Protein AF-R8WPX0-F1 (afdb_monomer_lite)

Structure (mmCIF, N/CA/C/O backbone):
data_AF-R8WPX0-F1
#
_entry.id   AF-R8WPX0-F1
#
loop_
_atom_site.group_PDB
_atom_site.id
_atom_site.type_symbol
_atom_site.label_atom_id
_atom_site.label_alt_id
_atom_site.label_comp_id
_atom_site.label_asym_id
_atom_site.label_entity_id
_atom_site.label_seq_id
_atom_site.pdbx_PDB_ins_code
_atom_site.Cartn_x
_atom_site.Cartn_y
_atom_site.Cartn_z
_atom_site.occupancy
_atom_site.B_iso_or_equiv
_atom_site.auth_seq_id
_atom_site.auth_comp_id
_atom_site.auth_asym_id
_atom_site.auth_atom_id
_atom_site.pdbx_PDB_model_num
ATOM 1 N N . MET A 1 1 ? -8.254 -16.914 27.723 1.00 44.88 1 MET A N 1
ATOM 2 C CA . MET A 1 1 ? -7.563 -16.008 28.668 1.00 44.88 1 MET A CA 1
ATOM 3 C C . MET A 1 1 ? -7.006 -14.821 27.890 1.00 44.88 1 MET A C 1
ATOM 5 O O . MET A 1 1 ? -6.273 -15.044 26.937 1.00 44.88 1 MET A O 1
ATOM 9 N N . LEU A 1 2 ? -7.393 -13.584 28.228 1.00 44.94 2 LEU A N 1
ATOM 10 C CA . LEU A 1 2 ? -6.828 -12.364 27.631 1.00 44.94 2 LEU A CA 1
ATOM 11 C C . LEU A 1 2 ? -5.655 -11.892 28.500 1.00 44.94 2 LEU A C 1
ATOM 13 O O . LEU A 1 2 ? -5.875 -11.358 29.582 1.00 44.94 2 LEU A O 1
ATOM 17 N N . S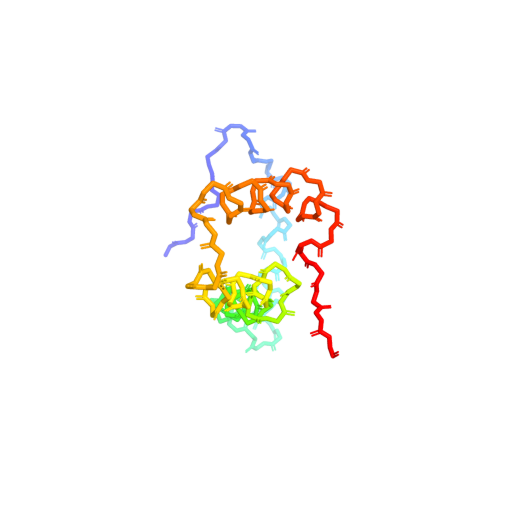ER A 1 3 ? -4.425 -12.084 28.026 1.00 49.94 3 SER A N 1
ATOM 18 C CA . SER A 1 3 ? -3.255 -11.408 28.596 1.00 49.94 3 SER A CA 1
ATOM 19 C C . SER A 1 3 ? -3.166 -10.005 27.992 1.00 49.94 3 SER A C 1
ATOM 21 O O . SER A 1 3 ? -3.057 -9.859 26.774 1.00 49.94 3 SER A O 1
ATOM 23 N N . LEU A 1 4 ? -3.292 -8.974 28.832 1.00 55.50 4 LEU A N 1
ATOM 24 C CA . LEU A 1 4 ? -3.350 -7.556 28.439 1.00 55.50 4 LEU A CA 1
ATOM 25 C C . LEU A 1 4 ? -1.986 -6.843 28.513 1.00 55.50 4 LEU A C 1
ATOM 27 O O . LEU A 1 4 ? -1.932 -5.618 28.506 1.00 55.50 4 LEU A O 1
ATOM 31 N N . GLY A 1 5 ? -0.891 -7.605 28.492 1.00 57.16 5 GLY A N 1
ATOM 32 C CA . GLY A 1 5 ? 0.470 -7.071 28.536 1.00 57.16 5 GLY A CA 1
ATOM 33 C C . GLY A 1 5 ? 1.009 -6.926 29.960 1.00 57.16 5 GLY A C 1
ATOM 34 O O . GLY A 1 5 ? 0.261 -6.831 30.932 1.00 57.16 5 GLY A O 1
ATOM 35 N N . THR A 1 6 ? 2.332 -6.975 30.074 1.00 56.41 6 THR A N 1
ATOM 36 C CA . THR A 1 6 ? 3.089 -6.900 31.327 1.00 56.41 6 THR A CA 1
ATOM 37 C C . THR A 1 6 ? 3.516 -5.460 31.623 1.00 56.41 6 THR A C 1
ATOM 39 O O . THR A 1 6 ? 4.026 -4.769 30.746 1.00 56.41 6 THR A O 1
ATOM 42 N N . TYR A 1 7 ? 3.329 -5.020 32.870 1.00 41.59 7 TYR A N 1
ATOM 43 C CA . TYR A 1 7 ? 3.844 -3.757 33.421 1.00 41.59 7 TYR A CA 1
ATOM 44 C C . TYR A 1 7 ? 5.374 -3.633 33.207 1.00 41.59 7 TYR A C 1
ATOM 46 O O . TYR A 1 7 ? 6.045 -4.665 33.268 1.00 41.59 7 TYR A O 1
ATOM 54 N N . PRO A 1 8 ? 5.962 -2.435 32.973 1.00 54.75 8 PRO A N 1
ATOM 55 C CA . PRO A 1 8 ? 5.420 -1.079 33.144 1.00 54.75 8 PRO A CA 1
ATOM 56 C C . PRO A 1 8 ? 4.924 -0.395 31.864 1.00 54.75 8 PRO A C 1
ATOM 58 O O . PRO A 1 8 ? 4.520 0.761 31.909 1.00 54.75 8 PRO A O 1
ATOM 61 N N . THR A 1 9 ? 4.922 -1.079 30.722 1.00 56.66 9 THR A N 1
ATOM 62 C CA . THR A 1 9 ? 4.512 -0.487 29.435 1.00 56.66 9 THR A CA 1
ATOM 63 C C . THR A 1 9 ? 2.997 -0.315 29.294 1.00 56.66 9 THR A C 1
ATOM 65 O O . THR A 1 9 ? 2.534 0.274 28.320 1.00 56.66 9 THR A O 1
ATOM 68 N N . PHE A 1 10 ? 2.217 -0.808 30.263 1.00 54.12 10 PHE A N 1
ATOM 69 C CA . PHE A 1 10 ? 0.762 -0.747 30.257 1.00 54.12 10 PHE A CA 1
ATOM 70 C C . PHE A 1 10 ? 0.236 -0.190 31.586 1.00 54.12 10 PHE A C 1
ATOM 72 O O . PHE A 1 10 ? 0.384 -0.811 32.641 1.00 54.12 10 PHE A O 1
ATOM 79 N N . SER A 1 11 ? -0.354 1.007 31.538 1.00 60.09 11 SER A N 1
ATOM 80 C CA . SER A 1 11 ? -0.898 1.690 32.713 1.00 60.09 11 SER A CA 1
ATOM 81 C C . SER A 1 11 ? -2.142 0.970 33.244 1.00 60.09 11 SER A C 1
ATOM 83 O O . SER A 1 11 ? -2.996 0.506 32.485 1.00 60.09 11 SER A O 1
ATOM 85 N N . LEU A 1 12 ? -2.293 0.927 34.573 1.00 61.50 12 LEU A N 1
ATOM 86 C CA . LEU A 1 12 ? -3.513 0.447 35.241 1.00 61.50 12 LEU A CA 1
ATOM 87 C C . LEU A 1 12 ? -4.767 1.200 34.769 1.00 61.50 12 LEU A C 1
ATOM 89 O O . LEU A 1 12 ? -5.861 0.632 34.766 1.00 61.50 12 LEU A O 1
ATOM 93 N N . THR A 1 13 ? -4.614 2.460 34.359 1.00 66.38 13 THR A N 1
ATOM 94 C CA . THR A 1 13 ? -5.694 3.278 33.799 1.00 66.38 13 THR A CA 1
ATOM 95 C C . THR A 1 13 ? -6.130 2.745 32.434 1.00 66.38 13 THR A C 1
ATOM 97 O O . THR A 1 13 ? -7.317 2.483 32.239 1.00 66.38 13 THR A O 1
ATOM 100 N N . ASP A 1 14 ? -5.182 2.447 31.543 1.00 60.19 14 ASP A N 1
ATOM 101 C CA . ASP A 1 14 ? -5.463 1.894 30.210 1.00 60.19 14 ASP A CA 1
ATOM 102 C C . ASP A 1 14 ? -6.082 0.493 30.294 1.00 60.19 14 ASP A C 1
ATOM 104 O O . ASP A 1 14 ? -6.960 0.132 29.506 1.00 60.19 14 ASP A O 1
ATOM 108 N N . ALA A 1 15 ? -5.666 -0.302 31.285 1.00 62.78 15 ALA A N 1
ATOM 109 C CA . ALA A 1 15 ? -6.252 -1.611 31.558 1.00 62.78 15 ALA A CA 1
ATOM 110 C C . ALA A 1 15 ? -7.714 -1.517 32.012 1.00 62.78 15 ALA A C 1
ATOM 112 O O . ALA A 1 15 ? -8.552 -2.300 31.555 1.00 62.78 15 ALA A O 1
ATOM 113 N N . ARG A 1 16 ? -8.044 -0.547 32.875 1.00 70.69 16 ARG A N 1
ATOM 114 C CA . ARG A 1 16 ? -9.431 -0.294 33.300 1.00 70.69 16 ARG A CA 1
ATOM 115 C C . ARG A 1 16 ? -10.285 0.186 32.132 1.00 70.69 16 ARG A C 1
ATOM 117 O O . ARG A 1 16 ? -11.383 -0.331 31.952 1.00 70.69 16 ARG A O 1
ATOM 124 N N . GLN A 1 17 ? -9.751 1.068 31.293 1.00 70.12 17 GLN A N 1
ATOM 125 C CA . GLN A 1 17 ? -10.471 1.598 30.141 1.00 70.12 17 GLN A CA 1
ATOM 126 C C . GLN A 1 17 ? -10.768 0.514 29.098 1.00 70.12 17 GLN A C 1
ATOM 128 O O . GLN A 1 17 ? -11.923 0.320 28.728 1.00 70.12 17 GLN A O 1
ATOM 133 N N . LYS A 1 18 ? -9.774 -0.311 28.733 1.00 64.56 18 LYS A N 1
ATOM 134 C CA . LYS A 1 18 ? -9.993 -1.451 27.824 1.00 64.56 18 LYS A CA 1
ATOM 135 C C . LYS A 1 18 ? -10.966 -2.487 28.384 1.00 64.56 18 LYS A C 1
ATOM 137 O O . LYS A 1 18 ? -11.700 -3.104 27.614 1.00 64.56 18 LYS A O 1
ATOM 142 N N . ARG A 1 19 ? -10.988 -2.698 29.706 1.00 69.56 19 ARG A N 1
ATOM 143 C CA . ARG A 1 19 ? -11.976 -3.572 30.358 1.00 69.56 19 ARG A CA 1
ATOM 144 C C . ARG A 1 19 ? -13.384 -3.001 30.219 1.00 69.56 19 ARG A C 1
ATOM 146 O O . ARG A 1 19 ? -14.313 -3.752 29.930 1.00 69.56 19 ARG A O 1
ATOM 153 N N . ASP A 1 20 ? -13.546 -1.706 30.447 1.00 68.81 20 ASP A N 1
ATOM 154 C CA . ASP A 1 20 ? -14.855 -1.061 30.410 1.00 68.81 20 ASP A CA 1
ATOM 155 C C . ASP A 1 20 ? -15.384 -0.965 28.971 1.00 68.81 20 ASP A C 1
ATOM 157 O O . ASP A 1 20 ? -16.560 -1.234 28.734 1.00 68.81 20 ASP A O 1
ATOM 161 N N . ASP A 1 21 ? -14.512 -0.733 27.992 1.00 65.44 21 ASP A N 1
ATOM 162 C CA . ASP A 1 21 ? -14.869 -0.777 26.572 1.00 65.44 21 ASP A CA 1
ATOM 163 C C . ASP A 1 21 ? -15.204 -2.202 26.105 1.00 65.44 21 ASP A C 1
ATOM 165 O O . ASP A 1 21 ? -16.193 -2.408 25.401 1.00 65.44 21 ASP A O 1
ATOM 169 N N . ALA A 1 22 ? -14.471 -3.220 26.573 1.00 60.81 22 ALA A N 1
ATOM 170 C CA . ALA A 1 22 ? -14.828 -4.617 26.323 1.00 60.81 22 ALA A CA 1
ATOM 171 C C . ALA A 1 22 ? -16.185 -4.988 26.946 1.00 60.81 22 ALA A C 1
ATOM 173 O O . ALA A 1 22 ? -16.967 -5.703 26.324 1.00 60.81 22 ALA A O 1
ATOM 174 N N . LYS A 1 23 ? -16.502 -4.476 28.144 1.00 65.19 23 LYS A N 1
ATOM 175 C CA . LYS A 1 23 ? -17.823 -4.661 28.766 1.00 65.19 23 LYS A CA 1
ATOM 176 C C . LYS A 1 23 ? -18.933 -3.986 27.963 1.00 65.19 23 LYS A C 1
ATOM 178 O O . LYS A 1 23 ? -19.978 -4.600 27.786 1.00 65.19 23 LYS A O 1
ATOM 183 N N . LYS A 1 24 ? -18.713 -2.773 27.443 1.00 63.06 24 LYS A N 1
ATOM 184 C CA . LYS A 1 24 ? -19.683 -2.091 26.565 1.00 63.06 24 LYS A CA 1
ATOM 185 C C . LYS A 1 24 ? -19.969 -2.900 25.298 1.00 63.06 24 LYS A C 1
ATOM 187 O O . LYS A 1 24 ? -21.128 -3.035 24.924 1.00 63.06 24 LYS A O 1
ATOM 192 N N . LEU A 1 25 ? -18.939 -3.487 24.684 1.00 57.38 25 LEU A N 1
ATOM 193 C CA . LEU A 1 25 ? -19.091 -4.341 23.498 1.00 57.38 25 LEU A CA 1
ATOM 194 C C . LEU A 1 25 ? -19.884 -5.623 23.802 1.00 57.38 25 LEU A C 1
ATOM 196 O O . LEU A 1 25 ? -20.778 -5.982 23.040 1.00 57.38 25 LEU A O 1
ATOM 200 N N . VAL A 1 26 ? -19.629 -6.258 24.951 1.00 59.09 26 VAL A N 1
ATOM 201 C CA . VAL A 1 26 ? -20.382 -7.443 25.403 1.00 59.09 26 VAL A CA 1
ATOM 202 C C . VAL A 1 26 ? -21.847 -7.105 25.701 1.00 59.09 26 VAL A C 1
ATOM 204 O O . VAL A 1 26 ? -22.732 -7.869 25.329 1.00 59.09 26 VAL A O 1
ATOM 207 N N . VAL A 1 27 ? -22.121 -5.956 26.331 1.00 59.97 27 VAL A N 1
ATOM 208 C CA . VAL A 1 27 ? -23.493 -5.479 26.598 1.00 59.97 27 VAL A CA 1
ATOM 209 C C . VAL A 1 27 ? -24.239 -5.156 25.301 1.00 59.97 27 VAL A C 1
ATOM 211 O O . VAL A 1 27 ? -25.438 -5.398 25.216 1.00 59.97 27 VAL A O 1
ATOM 214 N N . ALA A 1 28 ? -23.534 -4.691 24.268 1.00 56.94 28 ALA A N 1
ATOM 215 C CA . ALA A 1 28 ? -24.085 -4.500 22.927 1.00 56.94 28 ALA A CA 1
ATOM 216 C C . ALA A 1 28 ? -24.327 -5.821 22.159 1.00 56.94 28 ALA A C 1
ATOM 218 O O . ALA A 1 28 ? -24.705 -5.783 20.992 1.00 56.94 28 ALA A O 1
ATOM 219 N N . GLY A 1 29 ? -24.103 -6.988 22.781 1.00 54.06 29 GLY A N 1
ATOM 220 C CA . GLY A 1 29 ? -24.287 -8.302 22.155 1.00 54.06 29 GLY A CA 1
ATOM 221 C C . GLY A 1 29 ? -23.190 -8.677 21.156 1.00 54.06 29 GLY A C 1
ATOM 222 O O . GLY A 1 29 ? -23.309 -9.678 20.453 1.00 54.06 29 GLY A O 1
ATOM 223 N N . ILE A 1 30 ? -22.112 -7.893 21.090 1.00 53.88 30 ILE A N 1
ATOM 224 C CA . ILE A 1 30 ? -21.021 -8.077 20.139 1.00 53.88 30 ILE A CA 1
ATOM 225 C C . ILE A 1 30 ? -19.876 -8.793 20.857 1.00 53.88 30 ILE A C 1
ATOM 227 O O . ILE A 1 30 ? -19.244 -8.255 21.768 1.00 53.88 30 ILE A O 1
ATOM 231 N N . ASN A 1 31 ? -19.584 -10.025 20.442 1.00 54.31 31 ASN A N 1
ATOM 232 C CA . ASN A 1 31 ? -18.472 -10.788 20.995 1.00 54.31 31 ASN A CA 1
ATOM 233 C C . ASN A 1 31 ? -17.137 -10.085 20.647 1.00 54.31 31 ASN A C 1
ATOM 235 O O . ASN A 1 31 ? -16.807 -9.941 19.466 1.00 54.31 31 ASN A O 1
ATOM 239 N N . PRO A 1 32 ? -16.322 -9.664 21.634 1.00 55.25 32 PRO A N 1
ATOM 240 C CA . PRO A 1 32 ? -15.069 -8.942 21.383 1.00 55.25 32 PRO A CA 1
ATOM 241 C C . PRO A 1 32 ? -14.061 -9.728 20.532 1.00 55.25 32 PRO A C 1
ATOM 243 O O . PRO A 1 32 ? -13.183 -9.140 19.897 1.00 55.25 32 PRO A O 1
ATOM 246 N N . SER A 1 33 ? -14.17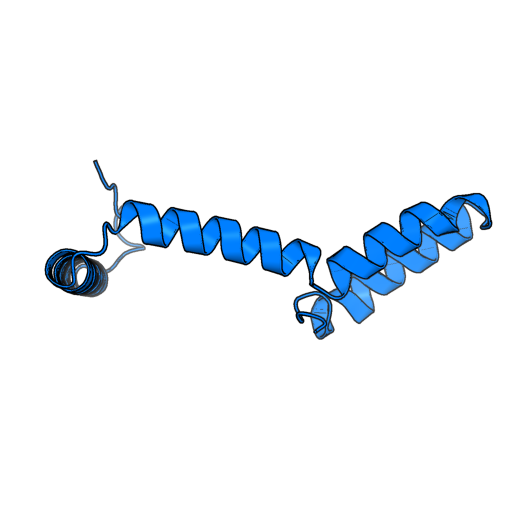7 -11.060 20.520 1.00 56.06 33 SER A N 1
ATOM 247 C CA . SER A 1 33 ? -13.344 -11.940 19.696 1.00 56.06 33 SER A CA 1
ATOM 248 C C . SER A 1 33 ? -13.659 -11.790 18.208 1.00 56.06 33 SER A C 1
ATOM 250 O O . SER A 1 33 ? -12.737 -11.775 17.391 1.00 56.06 33 SER A O 1
ATOM 252 N N . ASP A 1 34 ? -14.934 -11.595 17.873 1.00 53.31 34 ASP A N 1
ATOM 253 C CA . ASP A 1 34 ? -15.389 -11.417 16.497 1.00 53.31 34 ASP A CA 1
ATOM 254 C C . ASP A 1 34 ? -15.017 -10.030 15.981 1.00 53.31 34 ASP A C 1
ATOM 256 O O . ASP A 1 34 ? -14.503 -9.930 14.879 1.00 53.31 34 ASP A O 1
ATOM 260 N N . VAL A 1 35 ? -15.082 -8.977 16.805 1.00 58.25 35 VAL A N 1
ATOM 261 C CA . VAL A 1 35 ? -14.586 -7.630 16.437 1.00 58.25 35 VAL A CA 1
ATOM 262 C C . VAL A 1 35 ? -13.092 -7.641 16.120 1.00 58.25 35 VAL A C 1
ATOM 264 O O . VAL A 1 35 ? -12.633 -6.988 15.184 1.00 58.25 35 VAL A O 1
ATOM 267 N N . ARG A 1 36 ? -12.299 -8.402 16.883 1.00 56.66 36 ARG A N 1
ATOM 268 C CA . ARG A 1 36 ? -10.853 -8.513 16.644 1.00 56.66 36 ARG A CA 1
ATOM 269 C C . ARG A 1 36 ? -10.537 -9.304 15.375 1.00 56.66 36 ARG A C 1
ATOM 271 O O . ARG A 1 36 ? -9.534 -9.016 14.721 1.00 56.66 36 ARG A O 1
ATOM 278 N N . LYS A 1 37 ? -11.369 -10.298 15.053 1.00 54.31 37 LYS A N 1
ATOM 279 C CA . LYS A 1 37 ? -11.263 -11.109 13.837 1.00 54.31 37 LYS A CA 1
ATOM 280 C C . LYS A 1 37 ? -11.733 -10.319 12.615 1.00 54.31 37 LYS A C 1
ATOM 282 O O . LYS A 1 37 ? -10.996 -10.272 11.637 1.00 54.31 37 LYS A O 1
ATOM 287 N N . GLN A 1 38 ? -12.850 -9.605 12.721 1.00 51.94 38 GLN A N 1
ATOM 288 C CA . GLN A 1 38 ? -13.369 -8.701 11.699 1.00 51.94 38 GLN A CA 1
ATOM 289 C C . GLN A 1 38 ? -12.370 -7.582 11.420 1.00 51.94 38 GLN A C 1
ATOM 291 O O . GLN A 1 38 ? -11.910 -7.464 10.303 1.00 51.94 38 GLN A O 1
ATOM 296 N N . GLY A 1 39 ? -11.835 -6.907 12.440 1.00 57.94 39 GLY A N 1
ATOM 297 C CA . GLY A 1 39 ? -10.790 -5.897 12.239 1.00 57.94 39 GLY A CA 1
ATOM 298 C C . GLY A 1 39 ? -9.457 -6.440 11.695 1.00 57.94 39 GLY A C 1
ATOM 299 O O . GLY A 1 39 ? -8.593 -5.652 11.308 1.00 57.94 39 GLY A O 1
ATOM 300 N N . LYS A 1 40 ? -9.225 -7.760 11.691 1.00 53.44 40 LYS A N 1
ATOM 301 C CA . LYS A 1 40 ? -8.112 -8.390 10.954 1.00 53.44 40 LYS A CA 1
ATOM 302 C C . LYS A 1 40 ? -8.499 -8.678 9.504 1.00 53.44 40 LYS A C 1
ATOM 304 O O . LYS A 1 40 ? -7.695 -8.392 8.625 1.00 53.44 40 LYS A O 1
ATOM 309 N N . ILE A 1 41 ? -9.702 -9.205 9.282 1.00 53.19 41 ILE A N 1
ATOM 310 C CA . ILE A 1 41 ? -10.260 -9.489 7.955 1.00 53.19 41 ILE A CA 1
ATOM 311 C C . ILE A 1 41 ? -10.451 -8.191 7.171 1.00 53.19 41 ILE A C 1
ATOM 313 O O . ILE A 1 41 ? -10.013 -8.123 6.038 1.00 53.19 41 ILE A O 1
ATOM 317 N N . ASP A 1 42 ? -10.980 -7.138 7.786 1.00 55.12 42 ASP A N 1
ATOM 318 C CA . ASP A 1 42 ? -11.146 -5.813 7.190 1.00 55.12 42 ASP A CA 1
ATOM 319 C C . ASP A 1 42 ? -9.787 -5.192 6.877 1.00 55.12 42 ASP A C 1
ATOM 321 O O . ASP A 1 42 ? -9.608 -4.626 5.810 1.00 55.12 42 ASP A O 1
ATOM 325 N N . ARG A 1 43 ? -8.779 -5.365 7.748 1.00 56.38 43 ARG A N 1
ATOM 326 C CA . ARG A 1 43 ? -7.400 -4.972 7.417 1.00 56.38 43 ARG A CA 1
ATOM 327 C C . ARG A 1 43 ? -6.866 -5.751 6.215 1.00 56.38 43 ARG A C 1
ATOM 329 O O . ARG A 1 43 ? -6.271 -5.138 5.345 1.00 56.38 43 ARG A O 1
ATOM 336 N N . GLN A 1 44 ? -7.092 -7.063 6.144 1.00 52.69 44 GLN A N 1
ATOM 337 C CA . GLN A 1 44 ? -6.711 -7.905 4.999 1.00 52.69 44 GLN A CA 1
ATOM 338 C C . GLN A 1 44 ? -7.463 -7.556 3.710 1.00 52.69 44 GLN A C 1
ATOM 340 O O . GLN A 1 44 ? -6.848 -7.521 2.650 1.00 52.69 44 GLN A O 1
ATOM 345 N N . ALA A 1 45 ? -8.751 -7.236 3.796 1.00 55.12 45 ALA A N 1
ATOM 346 C CA . ALA A 1 45 ? -9.561 -6.775 2.677 1.00 55.12 45 ALA A CA 1
ATOM 347 C C . ALA A 1 45 ? -9.114 -5.383 2.210 1.00 55.12 45 ALA A C 1
ATOM 349 O O . ALA A 1 45 ? -9.001 -5.149 1.012 1.00 55.12 45 ALA A O 1
ATOM 350 N N . ILE A 1 46 ? -8.767 -4.495 3.149 1.00 55.41 46 ILE A N 1
ATOM 351 C CA . ILE A 1 46 ? -8.142 -3.206 2.851 1.00 55.41 46 ILE A CA 1
ATOM 352 C C . ILE A 1 46 ? -6.808 -3.430 2.141 1.00 55.41 46 ILE A C 1
ATOM 354 O O . ILE A 1 46 ? -6.607 -2.792 1.124 1.00 55.41 46 ILE A O 1
ATOM 358 N N . TYR A 1 47 ? -5.940 -4.356 2.574 1.00 54.38 47 TYR A N 1
ATOM 359 C CA . TYR A 1 47 ? -4.681 -4.643 1.862 1.00 54.38 47 TYR A CA 1
ATOM 360 C C . TYR A 1 47 ? -4.892 -5.097 0.407 1.00 54.38 47 TYR A C 1
ATOM 362 O O . TYR A 1 47 ? -4.081 -4.756 -0.445 1.00 54.38 47 TYR A O 1
ATOM 370 N N . GLY A 1 48 ? -5.973 -5.824 0.100 1.00 57.66 48 GLY A N 1
ATOM 371 C CA . GLY A 1 48 ? -6.334 -6.163 -1.285 1.00 57.66 48 GLY A CA 1
ATOM 372 C C . GLY A 1 48 ? -6.910 -4.986 -2.084 1.00 57.66 48 GLY A C 1
ATOM 373 O O . GLY A 1 48 ? -6.786 -4.951 -3.303 1.00 57.66 48 GLY A O 1
ATOM 374 N N . ALA A 1 49 ? -7.508 -4.008 -1.403 1.00 66.81 49 ALA A N 1
ATOM 375 C CA . ALA A 1 49 ? -8.057 -2.794 -1.999 1.00 66.81 49 ALA A CA 1
ATOM 376 C C . ALA A 1 49 ? -7.119 -1.580 -1.884 1.00 66.81 49 ALA A C 1
ATOM 378 O O . ALA A 1 49 ? -7.510 -0.481 -2.262 1.00 66.81 49 ALA A O 1
ATOM 379 N N . THR A 1 50 ? -5.909 -1.709 -1.334 1.00 82.19 50 THR A N 1
ATOM 380 C CA . THR A 1 50 ? -5.004 -0.566 -1.204 1.00 82.19 50 THR A CA 1
ATOM 381 C C . THR A 1 50 ? -4.223 -0.317 -2.480 1.00 82.19 50 THR A C 1
ATOM 383 O O . THR A 1 50 ? -3.986 -1.220 -3.285 1.00 82.19 50 THR A O 1
ATOM 386 N N . PHE A 1 51 ? -3.767 0.926 -2.640 1.00 84.69 51 PHE A N 1
ATOM 387 C CA . PHE A 1 51 ? -2.899 1.305 -3.749 1.00 84.69 51 PHE A CA 1
ATOM 388 C C . PHE A 1 51 ? -1.656 0.422 -3.829 1.00 84.69 51 PHE A C 1
ATOM 390 O O . PHE A 1 51 ? -1.287 -0.006 -4.920 1.00 84.69 51 PHE A O 1
ATOM 397 N N . GLU A 1 52 ? -1.041 0.093 -2.692 1.00 86.75 52 GLU A N 1
ATOM 398 C CA . GLU A 1 52 ? 0.095 -0.826 -2.672 1.00 86.75 52 GLU A CA 1
ATOM 399 C C . GLU A 1 52 ? -0.285 -2.235 -3.147 1.00 86.75 52 GLU A C 1
ATOM 401 O O . GLU A 1 52 ? 0.407 -2.782 -4.006 1.00 86.75 52 GLU A O 1
ATOM 406 N N . GLY A 1 53 ? -1.388 -2.805 -2.645 1.00 85.50 53 GLY A N 1
ATOM 407 C CA . GLY A 1 53 ? -1.827 -4.149 -3.028 1.00 85.50 53 GLY A CA 1
ATOM 408 C C . GLY A 1 53 ? -2.071 -4.273 -4.531 1.00 85.50 53 GLY A C 1
ATOM 409 O O . GLY A 1 53 ? -1.518 -5.159 -5.183 1.00 85.50 53 GLY A O 1
ATOM 410 N N . ILE A 1 54 ? -2.808 -3.317 -5.099 1.00 86.56 54 ILE A N 1
ATOM 411 C CA . ILE A 1 54 ? -3.104 -3.268 -6.537 1.00 86.56 54 ILE A CA 1
ATOM 412 C C . ILE A 1 54 ? -1.830 -3.035 -7.359 1.00 86.56 54 ILE A C 1
ATOM 414 O O . ILE A 1 54 ? -1.647 -3.650 -8.410 1.00 86.56 54 ILE A O 1
ATOM 418 N N . THR A 1 55 ? -0.924 -2.171 -6.890 1.00 89.00 55 THR A N 1
ATOM 419 C CA . THR A 1 55 ? 0.337 -1.897 -7.594 1.00 89.00 55 THR A CA 1
ATOM 420 C C . THR A 1 55 ? 1.229 -3.134 -7.644 1.00 89.00 55 THR A C 1
ATOM 422 O O . THR A 1 55 ? 1.821 -3.399 -8.689 1.00 89.00 55 THR A O 1
ATOM 425 N N . ARG A 1 56 ? 1.307 -3.922 -6.562 1.00 89.31 56 ARG A N 1
ATOM 426 C CA . ARG A 1 56 ? 2.085 -5.171 -6.537 1.00 89.31 56 ARG A CA 1
ATOM 427 C C . ARG A 1 56 ? 1.495 -6.225 -7.476 1.00 89.31 56 ARG A C 1
ATOM 429 O O . ARG A 1 56 ? 2.236 -6.802 -8.265 1.00 89.31 56 ARG A O 1
ATOM 436 N N . GLU A 1 57 ? 0.173 -6.399 -7.485 1.00 88.25 57 GLU A N 1
ATOM 437 C CA . GLU A 1 57 ? -0.490 -7.311 -8.432 1.00 88.25 57 GLU A CA 1
ATOM 438 C C . GLU A 1 57 ? -0.256 -6.885 -9.894 1.00 88.25 57 GLU A C 1
ATOM 440 O O . GLU A 1 57 ? -0.019 -7.705 -10.785 1.00 88.25 57 GLU A O 1
ATOM 445 N N . TRP A 1 58 ? -0.303 -5.579 -10.163 1.00 88.81 58 TRP A N 1
ATOM 446 C CA . TRP A 1 58 ? -0.007 -5.030 -11.483 1.00 88.81 58 TRP A CA 1
ATOM 447 C C . TRP A 1 58 ? 1.463 -5.221 -11.881 1.00 88.81 58 TRP A C 1
ATOM 449 O O . TRP A 1 58 ? 1.741 -5.565 -13.032 1.00 88.81 58 TRP A O 1
ATOM 459 N N . TYR A 1 59 ? 2.386 -5.032 -10.937 1.00 90.06 59 TYR A N 1
ATOM 460 C CA . TYR A 1 59 ? 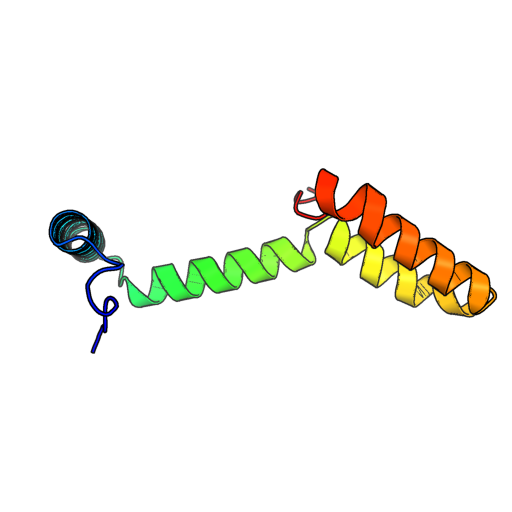3.822 -5.219 -11.127 1.00 90.06 59 TYR A CA 1
ATOM 461 C C . TYR A 1 59 ? 4.153 -6.668 -11.506 1.00 90.06 59 TYR A C 1
ATOM 463 O O . TYR A 1 59 ? 4.825 -6.895 -12.512 1.00 90.06 59 TYR A O 1
ATOM 471 N N . GLU A 1 60 ? 3.596 -7.653 -10.794 1.00 89.25 60 GLU A N 1
ATOM 472 C CA . GLU A 1 60 ? 3.781 -9.082 -11.098 1.00 89.25 60 GLU A CA 1
ATOM 473 C C . GLU A 1 60 ? 3.309 -9.452 -12.512 1.00 89.25 60 GLU A C 1
ATOM 475 O O . GLU A 1 60 ? 3.936 -10.258 -13.193 1.00 89.25 60 GLU A O 1
ATOM 480 N N . LYS A 1 61 ? 2.236 -8.824 -13.007 1.00 89.00 61 LYS A N 1
ATOM 481 C CA . LYS A 1 61 ? 1.742 -9.043 -14.380 1.00 89.00 61 LYS A CA 1
ATOM 482 C C . LYS A 1 61 ? 2.587 -8.346 -15.451 1.00 89.00 61 LYS A C 1
ATOM 484 O O . LYS A 1 61 ? 2.454 -8.659 -16.635 1.00 89.00 61 LYS A O 1
ATOM 489 N N . ARG A 1 62 ? 3.392 -7.350 -15.071 1.00 86.62 62 ARG A N 1
ATOM 490 C CA . ARG A 1 62 ? 4.170 -6.495 -15.984 1.00 86.62 62 ARG A CA 1
ATOM 491 C C . ARG A 1 62 ? 5.650 -6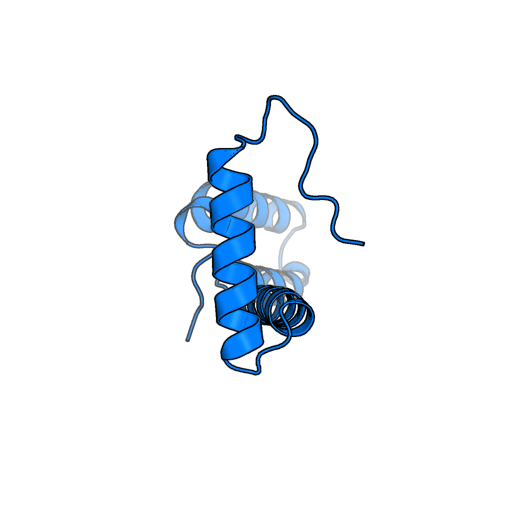.858 -16.043 1.00 86.62 62 ARG A C 1
ATOM 493 O O . ARG A 1 62 ? 6.258 -6.572 -17.073 1.00 86.62 62 ARG A O 1
ATOM 500 N N . ILE A 1 63 ? 6.192 -7.495 -15.005 1.00 89.31 63 ILE A N 1
ATOM 501 C CA . ILE A 1 63 ? 7.626 -7.787 -14.862 1.00 89.31 63 ILE A CA 1
ATOM 502 C C . ILE A 1 63 ? 8.220 -8.555 -16.049 1.00 89.31 63 ILE A C 1
ATOM 504 O O . ILE A 1 63 ? 9.321 -8.241 -16.475 1.00 89.31 63 ILE A O 1
ATOM 508 N N . ASP A 1 64 ? 7.460 -9.468 -16.662 1.00 88.00 64 ASP A N 1
ATOM 509 C CA . ASP A 1 64 ? 7.892 -10.266 -17.824 1.00 88.00 64 ASP A CA 1
ATOM 510 C C . ASP A 1 64 ? 8.209 -9.417 -19.075 1.00 88.00 64 ASP A C 1
ATOM 512 O O . ASP A 1 64 ? 8.900 -9.846 -19.994 1.00 88.00 64 ASP A O 1
ATOM 516 N N . ARG A 1 65 ? 7.714 -8.173 -19.128 1.00 87.81 65 ARG A N 1
ATOM 517 C CA . ARG A 1 65 ? 7.979 -7.240 -20.237 1.00 87.81 65 ARG A CA 1
ATOM 518 C C . ARG A 1 65 ? 9.155 -6.304 -19.977 1.00 87.81 65 ARG A C 1
ATOM 520 O O . ARG A 1 65 ? 9.486 -5.504 -20.853 1.00 87.81 65 ARG A O 1
ATOM 527 N N . TRP A 1 66 ? 9.734 -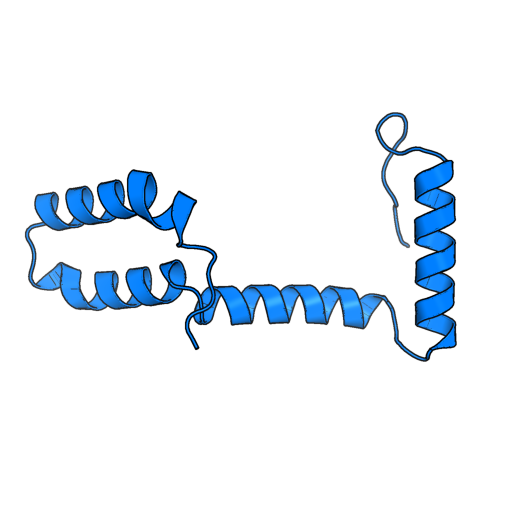6.344 -18.784 1.00 90.69 66 TRP A N 1
ATOM 528 C CA . TRP A 1 66 ? 10.796 -5.446 -18.356 1.00 90.69 66 TRP A CA 1
ATOM 529 C C . TRP A 1 66 ? 12.099 -6.207 -18.148 1.00 90.69 66 TRP A C 1
ATOM 531 O O . TRP A 1 66 ? 12.101 -7.407 -17.890 1.00 90.69 66 TRP A O 1
ATOM 541 N N . SER A 1 67 ? 13.227 -5.505 -18.266 1.00 89.38 67 SER A N 1
ATOM 542 C CA . SER A 1 67 ? 14.488 -6.064 -17.789 1.00 89.38 67 SER A CA 1
ATOM 543 C C . SER A 1 67 ? 14.437 -6.182 -16.267 1.00 89.38 67 SER A C 1
ATOM 545 O O . SER A 1 67 ? 13.856 -5.329 -15.595 1.00 89.38 67 SER A O 1
ATOM 547 N N . GLU A 1 68 ? 15.085 -7.212 -15.727 1.00 88.31 68 GLU A N 1
ATOM 548 C CA . GLU A 1 68 ? 15.155 -7.476 -14.284 1.00 88.31 68 GLU A CA 1
ATOM 549 C C . GLU A 1 68 ? 15.614 -6.232 -13.504 1.00 88.31 68 GLU A C 1
ATOM 551 O O . GLU A 1 68 ? 14.962 -5.818 -12.550 1.00 88.31 68 GLU A O 1
ATOM 556 N N . SER A 1 69 ? 16.632 -5.533 -14.020 1.00 90.12 69 SER A N 1
ATOM 557 C CA . SER A 1 69 ? 17.137 -4.283 -13.443 1.00 90.12 69 SER A CA 1
ATOM 558 C C . SER A 1 69 ? 16.089 -3.169 -13.362 1.00 90.12 69 SER A C 1
ATOM 560 O O . SER A 1 69 ? 16.036 -2.441 -12.377 1.00 90.12 69 SER A O 1
ATOM 562 N N . TYR A 1 70 ? 15.258 -3.015 -14.398 1.00 90.44 70 TYR A N 1
ATOM 563 C CA . TYR A 1 70 ? 14.250 -1.958 -14.448 1.00 90.44 70 TYR A CA 1
ATOM 564 C C . TYR A 1 70 ? 13.082 -2.275 -13.519 1.00 90.44 70 TYR A C 1
ATOM 566 O O . TYR A 1 70 ? 12.548 -1.385 -12.860 1.00 90.44 70 TYR A O 1
ATOM 574 N N . ALA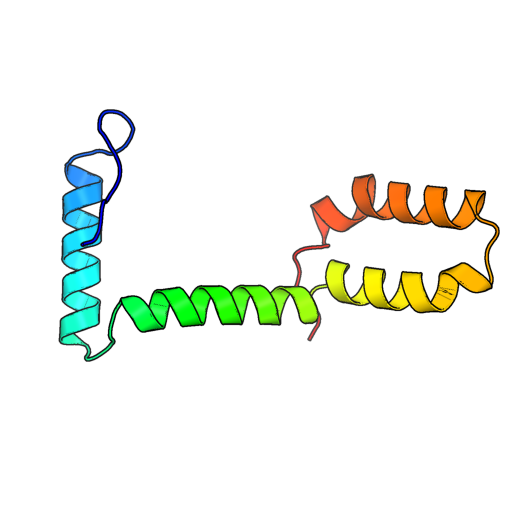 A 1 71 ? 12.697 -3.549 -13.450 1.00 90.81 71 ALA A N 1
ATOM 575 C CA . ALA A 1 71 ? 11.648 -3.995 -12.553 1.00 90.81 71 ALA A CA 1
ATOM 576 C C . ALA A 1 71 ? 12.050 -3.777 -11.082 1.00 90.81 71 ALA A C 1
ATOM 578 O O . ALA A 1 71 ? 11.295 -3.166 -10.324 1.00 90.81 71 ALA A O 1
ATOM 579 N N . GLU A 1 72 ? 13.268 -4.174 -10.702 1.00 91.12 72 GLU A N 1
ATOM 580 C CA . GLU A 1 72 ? 13.798 -3.938 -9.355 1.00 91.12 72 GLU A CA 1
ATOM 581 C C . GLU A 1 72 ? 13.886 -2.448 -9.008 1.00 91.12 72 GLU A C 1
ATOM 583 O O . GLU A 1 72 ? 13.459 -2.041 -7.924 1.00 91.12 72 GLU A O 1
ATOM 588 N N . GLU A 1 73 ? 14.405 -1.623 -9.924 1.00 93.38 73 GLU A N 1
ATOM 589 C CA . GLU A 1 73 ? 14.504 -0.177 -9.721 1.00 93.38 73 GLU A CA 1
ATOM 590 C C . GLU A 1 73 ? 13.120 0.438 -9.504 1.00 93.38 73 GLU A C 1
ATOM 592 O O . GLU A 1 73 ? 12.905 1.154 -8.523 1.00 93.38 73 GLU A O 1
ATOM 597 N N . MET A 1 74 ? 12.158 0.085 -10.360 1.00 91.19 74 MET A N 1
ATOM 598 C CA . MET A 1 74 ? 10.783 0.547 -10.249 1.00 91.19 74 MET A CA 1
ATOM 599 C C . MET A 1 74 ? 10.175 0.166 -8.899 1.00 91.19 74 MET A C 1
ATOM 601 O O . MET A 1 74 ? 9.647 1.035 -8.206 1.00 91.19 74 MET A O 1
ATOM 605 N N . LEU A 1 75 ? 10.270 -1.102 -8.488 1.00 91.06 75 LEU A N 1
ATOM 606 C CA . LEU A 1 75 ? 9.702 -1.541 -7.213 1.00 91.06 75 LEU A CA 1
ATOM 607 C C . LEU A 1 75 ? 10.360 -0.819 -6.029 1.00 91.06 75 LEU A C 1
ATOM 609 O O . LEU A 1 75 ? 9.657 -0.339 -5.142 1.00 91.06 75 LEU A O 1
ATOM 613 N N . SER A 1 76 ? 11.686 -0.652 -6.057 1.00 93.00 76 SER A N 1
ATOM 614 C CA . SER A 1 76 ? 12.436 0.100 -5.043 1.00 93.00 76 SER A CA 1
ATOM 615 C C . SER A 1 76 ? 11.975 1.560 -4.945 1.00 93.00 76 SER A C 1
ATOM 617 O O . SER A 1 76 ? 11.824 2.080 -3.838 1.00 93.00 76 SER A O 1
ATOM 619 N N . THR A 1 77 ? 11.731 2.237 -6.071 1.00 92.62 77 THR A N 1
ATOM 620 C CA . THR A 1 77 ? 11.194 3.609 -6.081 1.00 92.62 77 THR A CA 1
ATOM 621 C C . THR A 1 77 ? 9.792 3.659 -5.482 1.00 92.62 77 THR A C 1
ATOM 623 O O . THR A 1 77 ? 9.497 4.522 -4.656 1.00 92.62 77 THR A O 1
ATOM 626 N N . PHE A 1 78 ? 8.926 2.708 -5.833 1.00 91.62 78 PHE A N 1
ATOM 627 C CA . PHE A 1 78 ? 7.591 2.635 -5.245 1.00 91.62 78 PHE A CA 1
ATOM 628 C C . PHE A 1 78 ? 7.643 2.401 -3.730 1.00 91.62 78 PHE A C 1
ATOM 630 O O . PHE A 1 78 ? 6.917 3.067 -2.995 1.00 91.62 78 PHE A O 1
ATOM 637 N N . GLU A 1 79 ? 8.531 1.535 -3.245 1.00 91.19 79 GLU A N 1
ATOM 638 C CA . GLU A 1 79 ? 8.688 1.253 -1.813 1.00 91.19 79 GLU A CA 1
ATOM 639 C C . GLU A 1 79 ? 9.256 2.428 -1.011 1.00 91.19 79 GLU A C 1
ATOM 641 O O . GLU A 1 79 ? 8.858 2.626 0.138 1.00 91.19 79 GLU A O 1
ATOM 646 N N . LYS A 1 80 ? 10.153 3.223 -1.602 1.00 91.75 80 LYS A N 1
ATOM 647 C CA . LYS A 1 80 ? 10.791 4.363 -0.924 1.00 91.75 80 LYS A CA 1
ATOM 648 C C . LYS A 1 80 ? 9.957 5.634 -0.976 1.00 91.75 80 LYS A C 1
ATOM 650 O O . LYS A 1 80 ? 9.848 6.324 0.035 1.00 91.75 80 LYS A O 1
ATOM 655 N N . ASP A 1 81 ? 9.359 5.924 -2.127 1.00 91.56 81 ASP A N 1
ATOM 656 C CA . ASP A 1 81 ? 8.783 7.243 -2.389 1.00 91.56 81 ASP A CA 1
ATOM 657 C C . ASP A 1 81 ? 7.252 7.224 -2.414 1.00 91.56 81 ASP A C 1
ATOM 659 O O . ASP A 1 81 ? 6.614 8.192 -2.005 1.00 91.56 81 ASP A O 1
ATOM 663 N N . VAL A 1 82 ? 6.628 6.128 -2.861 1.00 89.06 82 VAL A N 1
ATOM 664 C CA . VAL A 1 82 ? 5.181 6.105 -3.147 1.00 89.06 82 VAL A CA 1
ATOM 665 C C . VAL A 1 82 ? 4.384 5.417 -2.040 1.00 89.06 82 VAL A C 1
ATOM 667 O O . VAL A 1 82 ? 3.431 5.991 -1.504 1.00 89.06 82 VAL A O 1
ATOM 670 N N . PHE A 1 83 ? 4.758 4.197 -1.658 1.00 88.62 83 PHE A N 1
ATOM 671 C CA . PHE A 1 83 ? 4.041 3.412 -0.653 1.00 88.62 83 PHE A CA 1
ATOM 672 C C . PHE A 1 83 ? 3.995 4.075 0.731 1.00 88.62 83 PHE A C 1
ATOM 674 O O . PHE A 1 83 ? 2.915 4.065 1.331 1.00 88.62 83 PHE A O 1
ATOM 681 N N . PRO A 1 84 ? 5.054 4.754 1.218 1.00 87.38 84 PRO A N 1
ATOM 682 C CA . PRO A 1 84 ? 4.981 5.469 2.490 1.00 87.38 84 PRO A CA 1
ATOM 683 C C . PRO A 1 84 ? 3.954 6.608 2.484 1.00 87.38 84 PRO A C 1
ATOM 685 O O . PRO A 1 84 ? 3.340 6.892 3.511 1.00 87.38 84 PRO A O 1
ATOM 688 N N . LEU A 1 85 ? 3.731 7.245 1.329 1.00 84.12 85 LEU A N 1
ATOM 689 C CA . LEU A 1 85 ? 2.807 8.373 1.196 1.00 84.12 85 LEU A CA 1
ATOM 690 C C . LEU A 1 85 ? 1.362 7.919 0.969 1.00 84.12 85 LEU A C 1
ATOM 692 O O . LEU A 1 85 ? 0.435 8.439 1.595 1.00 84.12 85 LEU A O 1
ATOM 696 N N . ILE A 1 86 ? 1.152 6.966 0.056 1.00 82.06 86 ILE A N 1
ATOM 697 C CA . ILE A 1 86 ? -0.189 6.601 -0.429 1.00 82.06 86 ILE A CA 1
ATOM 698 C C . ILE A 1 86 ? -0.459 5.095 -0.473 1.00 82.06 86 ILE A C 1
ATOM 700 O O . ILE A 1 86 ? -1.592 4.707 -0.735 1.00 82.06 86 ILE A O 1
ATOM 704 N N . GLY A 1 87 ? 0.520 4.242 -0.165 1.00 79.69 87 GLY A N 1
ATOM 705 C CA . GLY A 1 87 ? 0.394 2.781 -0.268 1.00 79.69 87 GLY A CA 1
ATOM 706 C C . GLY A 1 87 ? -0.716 2.196 0.602 1.00 79.69 87 GLY A C 1
ATOM 707 O O . GLY A 1 87 ? -1.450 1.325 0.157 1.00 79.69 87 GLY A O 1
ATOM 708 N N . HIS A 1 88 ? -0.904 2.750 1.800 1.00 78.06 88 HIS A N 1
ATOM 709 C CA . HIS A 1 88 ? -1.975 2.401 2.740 1.00 78.06 88 HIS A CA 1
ATOM 710 C C . HIS A 1 88 ? -3.372 2.941 2.376 1.00 78.06 88 HIS A C 1
ATOM 712 O O . HIS A 1 88 ? -4.336 2.640 3.084 1.00 78.06 88 HIS A O 1
ATOM 718 N N . ARG A 1 89 ? -3.513 3.761 1.324 1.00 76.69 89 ARG A N 1
ATOM 719 C CA . ARG A 1 89 ? -4.823 4.306 0.952 1.00 76.69 89 ARG A CA 1
ATOM 720 C C . ARG A 1 89 ? -5.656 3.241 0.240 1.00 76.69 89 ARG A C 1
ATOM 722 O O . ARG A 1 89 ? -5.159 2.661 -0.728 1.00 76.69 89 ARG A O 1
ATOM 729 N N . PRO A 1 90 ? -6.910 3.011 0.665 1.00 76.88 90 PRO A N 1
ATOM 730 C CA . PRO A 1 90 ? -7.842 2.201 -0.101 1.00 76.88 90 PRO A CA 1
ATOM 731 C C . PRO A 1 90 ? -8.192 2.922 -1.411 1.00 76.88 90 PRO A C 1
ATOM 733 O O . PRO A 1 90 ? -8.478 4.121 -1.410 1.00 76.88 90 PRO A O 1
ATOM 736 N N . ILE A 1 91 ? -8.148 2.189 -2.517 1.00 67.06 91 ILE A N 1
ATOM 737 C CA . ILE A 1 91 ? -8.697 2.584 -3.810 1.00 67.06 91 ILE A CA 1
ATOM 738 C C . ILE A 1 91 ? -10.128 2.044 -3.862 1.00 67.06 91 ILE A C 1
ATOM 740 O O . ILE A 1 91 ? -10.359 0.868 -3.580 1.00 67.06 91 ILE A O 1
ATOM 744 N N . SER A 1 92 ? -11.079 2.926 -4.172 1.00 58.97 92 SER A N 1
ATOM 745 C CA . SER A 1 92 ? -12.511 2.627 -4.268 1.00 58.97 92 SER A CA 1
ATOM 746 C C . SER A 1 92 ? -13.003 2.703 -5.701 1.00 58.97 92 SER A C 1
ATOM 748 O O . SER A 1 92 ? -12.368 3.419 -6.507 1.00 58.97 92 SER A O 1
#

Sequence (92 aa):
MLSLGTYPTFSLTDARQKRDDAKKLVVAGINPSDVRKQGKIDRQAIYGATFEGITREWYEKRIDRWSESYAEEMLSTFEKDVFPLIGHRPIS

Radius of gyration: 20.36 Å; chains: 1; bounding box: 41×24×56 Å

Foldseek 3Di:
DDDPDDPDVDDPVNVVVVVVVCVVCVVVVHHVVVVVVVVVVVQVVLCCQFPQNVVVVVLVVCVVVDDPVVSVVVVVCCVPPPCVVGRSPGDD

pLDDT: mean 71.22, std 15.86, range [41.59, 93.38]

Secondary structure (DSSP, 8-state):
------TTSS-HHHHHHHHHHHHHHHHTT--HHHHHHHHHHHHHHHHHHBHHHHHHHHHHHHGGGS-HHHHHHHHHHIIIIIIIIIITSBP-